Protein AF-A0A5J4S4D7-F1 (afdb_monomer_lite)

Sequence (174 aa):
MAPFTVNLSKEDSLYQHLEYTGCGSISLGESRIEQILSTTYKGLFCKGFTKEQFEKSGTLFQRFSTLIIPCLQDNSKFQLNAMNDEVLENQSKKLEIVQEELNMVKPFMNNYQMSSTEIKELIKSQGDYINNLLDIWDNSSFKNMTLTSVGIAIAIANLRRKTGITIDLGIWIK

InterPro domains:
  IPR053773 Vpar_1526-like [NF045477] (3-173)
  IPR053773 Vpar_1526-like [PF28206] (2-173)

Foldseek 3Di:
DDPPLPPFDQDQVVVVVCVVVQFKDFAPDFADPLVVQCQQFLLLQFQADALVRLVVLVDHPVLCVVQKDQRPVHNVHIDGPARHPVRLVVVCVVSVNDPSNVVSCSCNSVVRGHDSVVSLVVQPVVDVSSVSVNCSSVNHSVRRMDGDLNNLVVVQVVCCVVPVDHDDSVVPPD

Organism: NCBI:txid433724

Structure (mmCIF, N/CA/C/O backbone):
data_AF-A0A5J4S4D7-F1
#
_entry.id   AF-A0A5J4S4D7-F1
#
loop_
_atom_site.group_PDB
_atom_site.id
_atom_site.type_symbol
_atom_site.label_atom_id
_atom_site.label_alt_id
_atom_site.label_comp_id
_atom_site.label_asym_id
_atom_site.label_entity_id
_atom_site.label_seq_id
_atom_site.pdbx_PDB_ins_code
_atom_site.Cartn_x
_atom_site.Cartn_y
_atom_site.Cartn_z
_atom_site.occupancy
_atom_site.B_iso_or_equiv
_atom_site.auth_seq_id
_atom_site.auth_comp_id
_atom_site.auth_asym_id
_atom_site.auth_atom_id
_atom_site.pdbx_PDB_model_num
ATOM 1 N N . MET A 1 1 ? 15.476 -15.101 -1.164 1.00 56.00 1 MET A N 1
ATOM 2 C CA . MET A 1 1 ? 15.419 -14.754 -2.600 1.00 56.00 1 MET A CA 1
ATOM 3 C C . MET A 1 1 ? 15.378 -13.239 -2.695 1.00 56.00 1 MET A C 1
ATOM 5 O O . MET A 1 1 ? 14.523 -12.652 -2.048 1.00 56.00 1 MET A O 1
ATOM 9 N N . ALA A 1 2 ? 16.335 -12.609 -3.379 1.00 65.94 2 ALA A N 1
ATOM 10 C CA . ALA A 1 2 ? 16.365 -11.151 -3.491 1.00 65.94 2 ALA A CA 1
ATOM 11 C C . ALA A 1 2 ? 15.343 -10.670 -4.546 1.00 65.94 2 ALA A C 1
ATOM 13 O O . ALA A 1 2 ? 15.196 -11.341 -5.572 1.00 65.94 2 ALA A O 1
ATOM 14 N N . PRO A 1 3 ? 14.638 -9.549 -4.321 1.00 80.44 3 PRO A N 1
ATOM 15 C CA . PRO A 1 3 ? 13.764 -8.933 -5.323 1.00 80.44 3 PRO A CA 1
ATOM 16 C C . PRO A 1 3 ? 14.515 -8.533 -6.606 1.00 80.44 3 PRO A C 1
ATOM 18 O O . PRO A 1 3 ? 15.731 -8.350 -6.590 1.00 80.44 3 PRO A O 1
ATOM 21 N N . PHE A 1 4 ? 13.796 -8.369 -7.725 1.00 88.50 4 PHE A N 1
ATOM 22 C CA . PHE A 1 4 ? 14.353 -8.025 -9.049 1.00 88.50 4 PHE A CA 1
ATOM 23 C C . PHE A 1 4 ? 14.811 -6.557 -9.164 1.00 88.50 4 PHE A C 1
ATOM 25 O O . PHE A 1 4 ? 14.457 -5.864 -10.112 1.00 88.50 4 PHE A O 1
ATOM 32 N N . THR A 1 5 ? 15.586 -6.063 -8.200 1.00 88.25 5 THR A N 1
ATOM 33 C CA . THR A 1 5 ? 16.002 -4.653 -8.138 1.00 88.25 5 THR A CA 1
ATOM 34 C C . THR A 1 5 ? 17.401 -4.403 -8.698 1.00 88.25 5 THR A C 1
ATOM 36 O O . THR A 1 5 ? 17.709 -3.275 -9.054 1.00 88.25 5 THR A O 1
ATOM 39 N N . VAL A 1 6 ? 18.239 -5.438 -8.827 1.00 86.25 6 VAL A N 1
ATOM 40 C CA . VAL A 1 6 ? 19.654 -5.306 -9.237 1.00 86.25 6 VAL A CA 1
ATOM 41 C C . VAL A 1 6 ? 19.821 -4.764 -10.662 1.00 86.25 6 VAL A C 1
ATOM 43 O O . VAL A 1 6 ? 20.755 -4.019 -10.921 1.00 86.25 6 VAL A O 1
ATOM 46 N N . ASN A 1 7 ? 18.912 -5.115 -11.575 1.00 88.00 7 ASN A N 1
ATOM 47 C CA . ASN A 1 7 ? 18.996 -4.735 -12.993 1.00 88.00 7 ASN A CA 1
ATOM 48 C C . ASN A 1 7 ? 18.087 -3.550 -13.353 1.00 88.00 7 ASN A C 1
ATOM 50 O O . ASN A 1 7 ? 17.819 -3.316 -14.530 1.00 88.00 7 ASN A O 1
ATOM 54 N N . LEU A 1 8 ? 17.548 -2.852 -12.354 1.00 91.25 8 LEU A N 1
ATOM 55 C CA . LEU A 1 8 ? 16.805 -1.623 -12.592 1.00 91.25 8 LEU A CA 1
ATOM 56 C C . LEU A 1 8 ? 17.791 -0.502 -12.952 1.00 91.25 8 LEU A C 1
ATOM 58 O O . LEU A 1 8 ? 18.921 -0.482 -12.469 1.00 91.25 8 LEU A O 1
ATOM 62 N N . SER A 1 9 ? 17.366 0.432 -13.800 1.00 93.12 9 SER A N 1
ATOM 63 C CA . SER A 1 9 ? 18.224 1.504 -14.314 1.00 93.12 9 SER A CA 1
ATOM 64 C C . SER A 1 9 ? 17.460 2.822 -14.394 1.00 93.12 9 SER A C 1
ATOM 66 O O . SER A 1 9 ? 16.238 2.835 -14.517 1.00 93.12 9 SER A O 1
ATOM 68 N N . LYS A 1 10 ? 18.184 3.941 -14.319 1.00 96.25 10 LYS A N 1
ATOM 69 C CA . LYS A 1 10 ? 17.629 5.291 -14.488 1.00 96.25 10 LYS A CA 1
ATOM 70 C C . LYS A 1 10 ? 17.693 5.791 -15.933 1.00 96.25 10 LYS A C 1
ATOM 72 O O . LYS A 1 10 ? 17.243 6.894 -16.206 1.00 96.25 10 LYS A O 1
ATOM 77 N N . GLU A 1 11 ? 18.263 5.007 -16.845 1.00 96.12 11 GLU A N 1
ATOM 78 C CA . GLU A 1 11 ? 18.428 5.398 -18.244 1.00 96.12 11 GLU A CA 1
ATOM 79 C C . GLU A 1 11 ? 17.080 5.472 -18.972 1.00 96.12 11 GLU A C 1
ATOM 81 O O . GLU A 1 11 ? 16.381 4.468 -19.122 1.00 96.12 11 GLU A O 1
ATOM 86 N N . ASP A 1 12 ? 16.740 6.657 -19.483 1.00 94.00 12 ASP A N 1
ATOM 87 C CA . ASP A 1 12 ? 15.478 6.895 -20.196 1.00 94.00 12 ASP A CA 1
ATOM 88 C C . ASP A 1 12 ? 15.322 6.045 -21.463 1.00 94.00 12 ASP A C 1
ATOM 90 O O . ASP A 1 12 ? 14.207 5.668 -21.822 1.00 94.00 12 ASP A O 1
ATOM 94 N N . SER A 1 13 ? 16.434 5.674 -22.103 1.00 95.88 13 SER A N 1
ATOM 95 C CA . SER A 1 13 ? 16.449 4.819 -23.295 1.00 95.88 13 SER A CA 1
ATOM 96 C C . SER A 1 13 ? 15.758 3.470 -23.064 1.00 95.88 13 SER A C 1
ATOM 98 O O . SER A 1 13 ? 15.112 2.949 -23.972 1.00 95.88 13 SER A O 1
ATOM 100 N N . LEU A 1 14 ? 15.833 2.913 -21.851 1.00 94.44 14 LEU A N 1
ATOM 101 C CA . LEU A 1 14 ? 15.186 1.645 -21.512 1.00 94.44 14 LEU A CA 1
ATOM 102 C C . LEU A 1 14 ? 13.668 1.793 -21.406 1.00 94.44 14 LEU A C 1
ATOM 104 O O . LEU A 1 14 ? 12.929 0.940 -21.895 1.00 94.44 14 LEU A O 1
ATOM 108 N N . TYR A 1 15 ? 13.194 2.887 -20.811 1.00 94.94 15 TYR A N 1
ATOM 109 C CA . TYR A 1 15 ? 11.764 3.174 -20.698 1.00 94.94 15 TYR A CA 1
ATOM 110 C C . TYR A 1 15 ? 11.158 3.511 -22.064 1.00 94.94 15 TYR A C 1
ATOM 112 O O . TYR A 1 15 ? 10.102 2.986 -22.412 1.00 94.94 15 TYR A O 1
ATOM 120 N N . GLN A 1 16 ? 11.875 4.282 -22.887 1.00 95.69 16 GLN A N 1
ATOM 121 C CA . GLN A 1 16 ? 11.505 4.538 -24.281 1.00 95.69 16 GLN A CA 1
ATOM 122 C C . GLN A 1 16 ? 11.475 3.250 -25.109 1.00 95.69 16 GLN A C 1
ATOM 124 O O . GLN A 1 16 ? 10.597 3.074 -25.949 1.00 95.69 16 GLN A O 1
ATOM 129 N N . HIS A 1 17 ? 12.395 2.313 -24.865 1.00 96.00 17 HIS A N 1
ATOM 130 C CA . HIS A 1 17 ? 12.375 1.017 -25.538 1.00 96.00 17 HIS A CA 1
ATOM 131 C C . HIS A 1 17 ? 11.162 0.170 -25.128 1.00 96.00 17 HIS A C 1
ATOM 133 O O . HIS A 1 17 ? 10.530 -0.456 -25.982 1.00 96.00 17 HIS A O 1
ATOM 139 N N . LEU A 1 18 ? 10.797 0.169 -23.840 1.00 95.56 18 LEU A N 1
ATOM 140 C CA . LEU A 1 18 ? 9.569 -0.478 -23.367 1.00 95.56 18 LEU A CA 1
ATOM 141 C C . LEU A 1 18 ? 8.322 0.134 -24.018 1.00 95.56 18 LEU A C 1
ATOM 143 O O . LEU A 1 18 ? 7.405 -0.605 -24.367 1.00 95.56 18 LEU A O 1
ATOM 147 N N . GLU A 1 19 ? 8.297 1.450 -24.218 1.00 96.38 19 GLU A N 1
ATOM 148 C CA . GLU A 1 19 ? 7.212 2.125 -24.932 1.00 96.38 19 GLU A CA 1
ATOM 149 C C . GLU A 1 19 ? 7.182 1.762 -26.422 1.00 96.38 19 GLU A C 1
ATOM 151 O O . GLU A 1 19 ? 6.159 1.306 -26.930 1.00 96.38 19 GLU A O 1
ATOM 156 N N . TYR A 1 20 ? 8.320 1.862 -27.112 1.00 97.06 20 TYR A N 1
ATOM 157 C CA . TYR A 1 20 ? 8.450 1.532 -28.533 1.00 97.06 20 TYR A CA 1
ATOM 158 C C . TYR A 1 20 ? 8.054 0.083 -28.849 1.00 97.06 20 TYR A C 1
ATOM 160 O O . TYR A 1 20 ? 7.424 -0.194 -29.867 1.00 97.06 20 TYR A O 1
ATOM 168 N N . THR A 1 21 ? 8.403 -0.855 -27.966 1.00 96.81 21 THR A N 1
ATOM 169 C CA . THR A 1 21 ? 8.045 -2.277 -28.108 1.00 96.81 21 THR A CA 1
ATOM 170 C C . THR A 1 21 ? 6.612 -2.589 -27.672 1.00 96.81 21 THR A C 1
ATOM 172 O O . THR A 1 21 ? 6.201 -3.749 -27.704 1.00 96.81 21 THR A O 1
ATOM 175 N N . GLY A 1 22 ? 5.839 -1.581 -27.255 1.00 96.31 22 GLY A N 1
ATOM 176 C CA . GLY A 1 22 ? 4.459 -1.740 -26.809 1.00 96.31 22 GLY A CA 1
ATOM 177 C C . GLY A 1 22 ? 4.317 -2.456 -25.464 1.00 96.31 22 GLY A C 1
ATOM 178 O O . GLY A 1 22 ? 3.224 -2.918 -25.144 1.00 96.31 22 GLY A O 1
ATOM 179 N N . CYS A 1 23 ? 5.389 -2.571 -24.673 1.00 96.50 23 CYS A N 1
ATOM 180 C CA . CYS A 1 23 ? 5.371 -3.169 -23.333 1.00 96.50 23 CYS A CA 1
ATOM 181 C C . CYS A 1 23 ? 4.926 -2.175 -22.245 1.00 96.50 23 CYS A C 1
ATOM 183 O O . CYS A 1 23 ? 4.461 -2.580 -21.180 1.00 96.50 23 CYS A O 1
ATOM 185 N N . GLY A 1 24 ? 5.045 -0.874 -22.492 1.00 95.25 24 GLY A N 1
ATOM 186 C CA . GLY A 1 24 ? 4.575 0.165 -21.582 1.00 95.25 24 GLY A CA 1
ATOM 187 C C . GLY A 1 24 ? 4.168 1.433 -22.317 1.00 95.25 24 GLY A C 1
ATOM 188 O O . GLY A 1 24 ? 4.216 1.493 -23.540 1.00 95.25 24 GLY A O 1
ATOM 189 N N . SER A 1 25 ? 3.753 2.436 -21.559 1.00 94.94 25 SER A N 1
ATOM 190 C CA . SER A 1 25 ? 3.504 3.791 -22.039 1.00 94.94 25 SER A CA 1
ATOM 191 C C . SER A 1 25 ? 3.986 4.783 -20.989 1.00 94.94 25 SER A C 1
ATOM 193 O O . SER A 1 25 ? 3.726 4.594 -19.795 1.00 94.94 25 SER A O 1
ATOM 195 N N . ILE A 1 26 ? 4.693 5.819 -21.438 1.00 93.38 26 ILE A N 1
ATOM 196 C CA . ILE A 1 26 ? 5.153 6.929 -20.611 1.00 93.38 26 ILE A CA 1
ATOM 197 C C . ILE A 1 26 ? 4.057 7.994 -20.615 1.00 93.38 26 ILE A C 1
ATOM 199 O O . ILE A 1 26 ? 3.667 8.519 -21.656 1.00 93.38 26 ILE A O 1
ATOM 203 N N . SER A 1 27 ? 3.552 8.332 -19.432 1.00 90.19 27 SER A N 1
ATOM 204 C CA . SER A 1 27 ? 2.537 9.372 -19.253 1.00 90.19 27 SER A CA 1
ATOM 205 C C . SER A 1 27 ? 3.130 10.643 -18.640 1.00 90.19 27 SER A C 1
ATOM 207 O O . SER A 1 27 ? 4.183 10.617 -18.012 1.00 90.19 27 SER A O 1
ATOM 209 N N . LEU A 1 28 ? 2.438 11.777 -18.787 1.00 86.75 28 LEU A N 1
ATOM 210 C CA . LEU A 1 28 ? 2.856 13.039 -18.156 1.00 86.75 28 LEU A CA 1
ATOM 211 C C . LEU A 1 28 ? 2.676 13.033 -16.628 1.00 86.75 28 LEU A C 1
ATOM 213 O O . LEU A 1 28 ? 3.281 13.847 -15.935 1.00 86.75 28 LEU A O 1
ATOM 217 N N . GLY A 1 29 ? 1.827 12.147 -16.101 1.00 88.56 29 GLY A N 1
ATOM 218 C CA . GLY A 1 29 ? 1.588 12.022 -14.667 1.00 88.56 29 GLY A CA 1
ATOM 219 C C . GLY A 1 29 ? 2.713 11.253 -13.983 1.00 88.56 29 GLY A C 1
ATOM 220 O O . GLY A 1 29 ? 3.197 10.256 -14.513 1.00 88.56 29 GLY A O 1
ATOM 221 N N . GLU A 1 30 ? 3.119 11.699 -12.797 1.00 92.62 30 GLU A N 1
ATOM 222 C CA . GLU A 1 30 ? 3.966 10.904 -11.908 1.00 92.62 30 GLU A CA 1
ATOM 223 C C . GLU A 1 30 ? 3.107 10.141 -10.900 1.00 92.62 30 GLU A C 1
ATOM 225 O O . GLU A 1 30 ? 2.161 10.678 -10.324 1.00 92.62 30 GLU A O 1
ATOM 230 N N . SER A 1 31 ? 3.461 8.885 -10.659 1.00 93.00 31 SER A N 1
ATOM 231 C CA . SER A 1 31 ? 2.908 8.090 -9.574 1.00 93.00 31 SER A CA 1
ATOM 232 C C . SER A 1 31 ? 3.914 8.014 -8.441 1.00 93.00 31 SER A C 1
ATOM 234 O O . SER A 1 31 ? 5.062 7.619 -8.640 1.00 93.00 31 SER A O 1
ATOM 236 N N . ARG A 1 32 ? 3.486 8.349 -7.226 1.00 94.31 32 ARG A N 1
ATOM 237 C CA . ARG A 1 32 ? 4.321 8.198 -6.032 1.00 94.31 32 ARG A CA 1
ATOM 238 C C . ARG A 1 32 ? 4.064 6.844 -5.397 1.00 94.31 32 ARG A C 1
ATOM 240 O O . ARG A 1 32 ? 2.915 6.492 -5.125 1.00 94.31 32 ARG A O 1
ATOM 247 N N . ILE A 1 33 ? 5.122 6.082 -5.149 1.00 94.56 33 ILE A N 1
ATOM 248 C CA . ILE A 1 33 ? 5.005 4.707 -4.653 1.00 94.56 33 ILE A CA 1
ATOM 249 C C . ILE A 1 33 ? 4.276 4.635 -3.306 1.00 94.56 33 ILE A C 1
ATOM 251 O O . ILE A 1 33 ? 3.426 3.772 -3.110 1.00 94.56 33 ILE A O 1
ATOM 255 N N . GLU A 1 34 ? 4.509 5.591 -2.409 1.00 95.19 34 GLU A N 1
ATOM 256 C CA . GLU A 1 34 ? 3.804 5.685 -1.134 1.00 95.19 34 GLU A CA 1
ATOM 257 C C . GLU A 1 34 ? 2.312 5.990 -1.312 1.00 95.19 34 GLU A C 1
ATOM 259 O O . GLU A 1 34 ? 1.487 5.502 -0.543 1.00 95.19 34 GLU A O 1
ATOM 264 N N . GLN A 1 35 ? 1.930 6.733 -2.354 1.00 94.12 35 GLN A N 1
ATOM 265 C CA . GLN A 1 35 ? 0.522 6.977 -2.671 1.00 94.12 35 GLN A CA 1
ATOM 266 C C . GLN A 1 35 ? -0.138 5.717 -3.238 1.00 94.12 35 GLN A C 1
ATOM 268 O O . GLN A 1 35 ? -1.228 5.358 -2.801 1.00 94.12 35 GLN A O 1
ATOM 273 N N . ILE A 1 36 ? 0.533 4.995 -4.142 1.00 94.50 36 ILE A N 1
ATOM 274 C CA . ILE A 1 36 ? 0.031 3.717 -4.676 1.00 94.50 36 ILE A CA 1
ATOM 275 C C . ILE A 1 36 ? -0.205 2.718 -3.537 1.00 94.50 36 ILE A C 1
ATOM 277 O O . ILE A 1 36 ? -1.282 2.132 -3.418 1.00 94.50 36 ILE A O 1
ATOM 281 N N . LEU A 1 37 ? 0.797 2.541 -2.676 1.00 95.12 37 LEU A N 1
ATOM 282 C CA . LEU A 1 37 ? 0.742 1.592 -1.569 1.00 95.12 37 LEU A CA 1
ATOM 283 C C . LEU A 1 37 ? -0.343 1.956 -0.555 1.00 95.12 37 LEU A C 1
ATOM 285 O O . LEU A 1 37 ? -1.142 1.103 -0.173 1.00 95.12 37 LEU A O 1
ATOM 289 N N . SER A 1 38 ? -0.403 3.227 -0.161 1.00 93.75 38 SER A N 1
ATOM 290 C CA . SER A 1 38 ? -1.365 3.712 0.828 1.00 93.75 38 SER A CA 1
ATOM 291 C C . SER A 1 38 ? -2.808 3.621 0.337 1.00 93.75 38 SER A C 1
ATOM 293 O O . SER A 1 38 ? -3.686 3.260 1.110 1.00 93.75 38 SER A O 1
ATOM 295 N N . THR A 1 39 ? -3.068 3.893 -0.942 1.00 92.50 39 THR A N 1
ATOM 296 C CA . THR A 1 39 ? -4.419 3.822 -1.520 1.00 92.50 39 THR A CA 1
ATOM 297 C C . THR A 1 39 ? -4.884 2.385 -1.743 1.00 92.50 39 THR A C 1
ATOM 299 O O . THR A 1 39 ? -6.046 2.077 -1.479 1.00 92.50 39 THR A O 1
ATOM 302 N N . THR A 1 40 ? -3.982 1.498 -2.172 1.00 93.94 40 THR A N 1
ATOM 303 C CA . THR A 1 40 ? -4.307 0.102 -2.513 1.00 93.94 40 THR A CA 1
ATOM 304 C C . THR A 1 40 ? -4.385 -0.800 -1.280 1.00 93.94 40 THR A C 1
ATOM 306 O O . THR A 1 40 ? -5.246 -1.678 -1.204 1.00 93.94 40 THR A O 1
ATOM 309 N N . TYR A 1 41 ? -3.504 -0.575 -0.300 1.00 95.38 41 TYR A N 1
ATOM 310 C CA . TYR A 1 41 ? -3.307 -1.439 0.868 1.00 95.38 41 TYR A CA 1
ATOM 311 C C . TYR A 1 41 ? -3.438 -0.659 2.182 1.00 95.38 41 TYR A C 1
ATOM 313 O O . TYR A 1 41 ? -2.609 -0.795 3.084 1.00 95.38 41 TYR A O 1
ATOM 321 N N . LYS A 1 42 ? -4.480 0.176 2.291 1.00 94.75 42 LYS A N 1
ATOM 322 C CA . LYS A 1 42 ? -4.756 1.050 3.447 1.00 94.75 42 LYS A CA 1
ATOM 323 C C . LYS A 1 42 ? -4.541 0.366 4.801 1.00 94.75 42 LYS A C 1
ATOM 325 O O . LYS A 1 42 ? -3.932 0.953 5.689 1.00 94.75 42 LYS A O 1
ATOM 330 N N . GLY A 1 43 ? -4.986 -0.884 4.942 1.00 95.56 43 GLY A N 1
ATOM 331 C CA . GLY A 1 43 ? -4.875 -1.649 6.186 1.00 95.56 43 GLY A CA 1
ATOM 332 C C . GLY A 1 43 ? -3.443 -1.912 6.657 1.00 95.56 43 GLY A C 1
ATOM 333 O O . GLY A 1 43 ? -3.214 -2.027 7.858 1.00 95.56 43 GLY A O 1
ATOM 334 N N . LEU A 1 44 ? -2.466 -1.983 5.747 1.00 95.94 44 LEU A N 1
ATOM 335 C CA . LEU A 1 44 ? -1.055 -2.172 6.111 1.00 95.94 44 LEU A CA 1
ATOM 336 C C . LEU A 1 44 ? -0.402 -0.879 6.612 1.00 95.94 44 LEU A C 1
ATOM 338 O O . LEU A 1 44 ? 0.544 -0.927 7.398 1.00 95.94 44 LEU A O 1
ATOM 342 N N . PHE A 1 45 ? -0.920 0.268 6.170 1.00 96.50 45 PHE A N 1
ATOM 343 C CA . PHE A 1 45 ? -0.369 1.597 6.426 1.00 96.50 45 PHE A CA 1
ATOM 344 C C . PHE A 1 45 ? -1.254 2.377 7.403 1.00 96.50 45 PHE A C 1
ATOM 346 O O . PHE A 1 45 ? -1.666 3.504 7.130 1.00 96.50 45 PHE A O 1
ATOM 353 N N . CYS A 1 46 ? -1.552 1.760 8.547 1.00 96.25 46 CYS A N 1
ATOM 354 C CA . CYS A 1 46 ? -2.368 2.320 9.621 1.00 96.25 46 CYS A CA 1
ATOM 355 C C . CYS A 1 46 ? -1.508 2.602 10.864 1.00 96.25 46 CYS A C 1
ATOM 357 O O . CYS A 1 46 ? -0.673 1.788 11.249 1.00 96.25 46 CYS A O 1
ATOM 359 N N . LYS A 1 47 ? -1.730 3.748 11.515 1.00 96.56 47 LYS A N 1
ATOM 360 C CA . LYS A 1 47 ? -1.112 4.131 12.800 1.00 96.56 47 LYS A CA 1
ATOM 361 C C . LYS A 1 47 ? -1.838 3.546 14.012 1.00 96.56 47 LYS A C 1
ATOM 363 O O . LYS A 1 47 ? -1.340 3.632 15.134 1.00 96.56 47 LYS A O 1
ATOM 368 N N . GLY A 1 48 ? -3.028 3.001 13.782 1.00 97.12 48 GLY A N 1
ATOM 369 C CA . GLY A 1 48 ? -3.938 2.494 14.795 1.00 97.12 48 GLY A CA 1
ATOM 370 C C . GLY A 1 48 ? -4.674 3.580 15.583 1.00 97.12 48 GLY A C 1
ATOM 371 O O . GLY A 1 48 ? -4.307 4.755 15.581 1.00 97.12 48 GLY A O 1
ATOM 372 N N . PHE A 1 49 ? -5.722 3.154 16.278 1.00 97.44 49 PHE A N 1
ATOM 373 C CA . PHE A 1 49 ? -6.593 3.955 17.134 1.00 97.44 49 PHE A CA 1
ATOM 374 C C . PHE A 1 49 ? -6.788 3.281 18.496 1.00 97.44 49 PHE A C 1
ATOM 376 O O . PHE A 1 49 ? -6.606 2.070 18.639 1.00 97.44 49 PHE A O 1
ATOM 383 N N . THR A 1 50 ? -7.164 4.054 19.512 1.00 97.12 50 THR A N 1
ATOM 384 C CA . THR A 1 50 ? -7.522 3.510 20.829 1.00 97.12 50 THR A CA 1
ATOM 385 C C . THR A 1 50 ? -8.984 3.072 20.872 1.00 97.12 50 THR A C 1
ATOM 387 O O . THR A 1 50 ? -9.804 3.469 20.038 1.00 97.12 50 THR A O 1
ATOM 390 N N . LYS A 1 51 ? -9.341 2.270 21.879 1.00 95.94 51 LYS A N 1
ATOM 391 C CA . LYS A 1 51 ? -10.730 1.853 22.099 1.00 95.94 51 LYS A CA 1
ATOM 392 C C . LYS A 1 51 ? -11.651 3.056 22.334 1.00 95.94 51 LYS A C 1
ATOM 394 O O . LYS A 1 51 ? -12.733 3.120 21.761 1.00 95.94 51 LYS A O 1
ATOM 399 N N . GLU A 1 52 ? -11.194 4.046 23.095 1.00 95.06 52 GLU A N 1
ATOM 400 C CA . GLU A 1 52 ? -11.952 5.266 23.395 1.00 95.06 52 GLU A CA 1
ATOM 401 C C . GLU A 1 52 ? -12.187 6.101 22.133 1.00 95.06 52 GLU A C 1
ATOM 403 O O . GLU A 1 52 ? -13.251 6.693 21.963 1.00 95.06 52 GLU A O 1
ATOM 408 N N . GLN A 1 53 ? -11.201 6.162 21.232 1.00 95.56 53 GLN A N 1
ATOM 409 C CA . GLN A 1 53 ? -11.360 6.813 19.932 1.00 95.56 53 GLN A CA 1
ATOM 410 C C . GLN A 1 53 ? -12.391 6.091 19.063 1.00 95.56 53 GLN A C 1
ATOM 412 O O . GLN A 1 53 ? -13.177 6.756 18.392 1.00 95.56 53 GLN A O 1
ATOM 417 N N . PHE A 1 54 ? -12.406 4.756 19.096 1.00 95.44 54 PHE A N 1
ATOM 418 C CA . PHE A 1 54 ? -13.376 3.948 18.365 1.00 95.44 54 PHE A CA 1
ATOM 419 C C . PHE A 1 54 ? -14.800 4.152 18.883 1.00 95.44 54 PHE A C 1
ATOM 421 O O . PHE A 1 54 ? -15.699 4.448 18.103 1.00 95.44 54 PHE A O 1
ATOM 428 N N . GLU A 1 55 ? -15.014 4.069 20.194 1.00 93.88 55 GLU A N 1
ATOM 429 C CA . GLU A 1 55 ? -16.351 4.175 20.796 1.00 93.88 55 GLU A CA 1
ATOM 430 C C . GLU A 1 55 ? -16.960 5.583 20.651 1.00 93.88 55 GLU A C 1
ATOM 432 O O . GLU A 1 55 ? -18.179 5.734 20.576 1.00 93.88 55 GLU A O 1
ATOM 437 N N . LYS A 1 56 ? -16.129 6.622 20.474 1.00 93.38 56 LYS A N 1
ATOM 438 C CA . LYS A 1 56 ? -16.582 7.979 20.105 1.00 93.38 56 LYS A CA 1
ATOM 439 C C . LYS A 1 56 ? -17.269 8.065 18.736 1.00 93.38 56 LYS A C 1
ATOM 441 O O . LYS A 1 56 ? -17.914 9.073 18.466 1.00 93.38 56 LYS A O 1
ATOM 446 N N . SER A 1 57 ? -17.151 7.046 17.884 1.00 89.12 57 SER A N 1
ATOM 447 C CA . SER A 1 57 ? -17.866 6.984 16.599 1.00 89.12 57 SER A CA 1
ATOM 448 C C . SER A 1 57 ? -19.370 6.721 16.740 1.00 89.12 57 SER A C 1
ATOM 450 O O . SER A 1 57 ? -20.101 6.883 15.766 1.00 89.12 57 SER A O 1
ATOM 452 N N . GLY A 1 58 ? -19.838 6.340 17.936 1.00 86.56 58 GLY A N 1
ATOM 453 C CA . GLY A 1 58 ? -21.239 5.999 18.193 1.00 86.56 58 GLY A CA 1
ATOM 454 C C . GLY A 1 58 ? -21.550 4.504 18.101 1.00 86.56 58 GLY A C 1
ATOM 455 O O . GLY A 1 58 ? -22.709 4.124 18.246 1.00 86.56 58 GLY A O 1
ATOM 456 N N . THR A 1 59 ? -20.538 3.650 17.906 1.00 88.44 59 THR A N 1
ATOM 457 C CA . THR A 1 59 ? -20.685 2.188 17.951 1.00 88.44 59 THR A CA 1
ATOM 458 C C . THR A 1 59 ? -19.858 1.542 19.069 1.00 88.44 59 THR A C 1
ATOM 460 O O . THR A 1 59 ? -18.967 2.156 19.654 1.00 88.44 59 THR A O 1
ATOM 463 N N . LEU A 1 60 ? -20.166 0.282 19.383 1.00 88.38 60 LEU A N 1
ATOM 464 C CA . LEU A 1 60 ? -19.511 -0.488 20.435 1.00 88.38 60 LEU A CA 1
ATOM 465 C C . LEU A 1 60 ? -18.322 -1.265 19.873 1.00 88.38 60 LEU A C 1
ATOM 467 O O . LEU A 1 60 ? -18.467 -2.046 18.934 1.00 88.38 60 LEU A O 1
ATOM 471 N N . PHE A 1 61 ? -17.160 -1.157 20.518 1.00 92.31 61 PHE A N 1
ATOM 472 C CA . PHE A 1 61 ? -15.961 -1.907 20.127 1.00 92.31 61 PHE A CA 1
ATOM 473 C C . PHE A 1 61 ? -16.215 -3.423 20.032 1.00 92.31 61 PHE A C 1
ATOM 475 O O . PHE A 1 61 ? -15.764 -4.089 19.103 1.00 92.31 61 PHE A O 1
ATOM 482 N N . GLN A 1 62 ? -17.004 -3.975 20.961 1.00 91.12 62 GLN A N 1
ATOM 483 C CA . GLN A 1 62 ? -17.332 -5.404 21.004 1.00 91.12 62 GLN A CA 1
ATOM 484 C C . GLN A 1 62 ? -18.106 -5.886 19.766 1.00 91.12 62 GLN A C 1
ATOM 486 O O . GLN A 1 62 ? -17.888 -7.015 19.320 1.00 91.12 62 GLN A O 1
ATOM 491 N N . ARG A 1 63 ? -18.953 -5.027 19.176 1.00 90.00 63 ARG A N 1
ATOM 492 C CA . ARG A 1 63 ? -19.722 -5.321 17.953 1.00 90.00 63 ARG A CA 1
ATOM 493 C C . ARG A 1 63 ? -18.805 -5.588 16.758 1.00 90.00 63 ARG A C 1
ATOM 495 O O . ARG A 1 63 ? -19.153 -6.376 15.887 1.00 90.00 63 ARG A O 1
ATOM 502 N N . PHE A 1 64 ? -17.616 -4.988 16.771 1.00 93.94 64 PHE A N 1
ATOM 503 C CA . PHE A 1 64 ? -16.596 -5.095 15.731 1.00 93.94 64 PHE A CA 1
ATOM 504 C C . PHE A 1 64 ? -15.406 -5.969 16.144 1.00 93.94 64 PHE A C 1
ATOM 506 O O . PHE A 1 64 ? -14.379 -5.952 15.475 1.00 93.94 64 PHE A O 1
ATOM 513 N N . SER A 1 65 ? -15.517 -6.762 17.214 1.00 91.44 65 SER A N 1
ATOM 514 C CA . SER A 1 65 ? -14.393 -7.549 17.755 1.00 91.44 65 SER A CA 1
ATOM 515 C C . SER A 1 65 ? -13.735 -8.509 16.750 1.00 91.44 65 SER A C 1
ATOM 517 O O . SER A 1 65 ? -12.548 -8.782 16.870 1.00 91.44 65 SER A O 1
ATOM 519 N N . THR A 1 66 ? -14.462 -8.985 15.736 1.00 92.88 66 THR A N 1
ATOM 520 C CA . THR A 1 66 ? -13.924 -9.823 14.645 1.00 92.88 66 THR A CA 1
ATOM 521 C C . THR A 1 66 ? -13.279 -9.022 13.507 1.00 92.88 66 THR A C 1
ATOM 523 O O . THR A 1 66 ? -12.505 -9.572 12.722 1.00 92.88 66 THR A O 1
ATOM 526 N N . LEU A 1 67 ? -13.584 -7.725 13.419 1.00 95.19 67 LEU A N 1
ATOM 527 C CA . LEU A 1 67 ? -13.031 -6.772 12.452 1.00 95.19 67 LEU A CA 1
ATOM 528 C C . LEU A 1 67 ? -11.955 -5.876 13.051 1.00 95.19 67 LEU A C 1
ATOM 530 O O . LEU A 1 67 ? -11.432 -5.022 12.343 1.00 95.19 67 LEU A O 1
ATOM 534 N N . ILE A 1 68 ? -11.621 -6.045 14.326 1.00 96.62 68 ILE A N 1
ATOM 535 C CA . ILE A 1 68 ? -10.593 -5.264 14.998 1.00 96.62 68 ILE A CA 1
ATOM 536 C C . ILE A 1 68 ? -9.477 -6.198 15.445 1.00 96.62 68 ILE A C 1
ATOM 538 O O . ILE A 1 68 ? -9.711 -7.208 16.102 1.00 96.62 68 ILE A O 1
ATOM 542 N N . ILE A 1 69 ? -8.250 -5.833 15.095 1.00 97.19 69 ILE A N 1
ATOM 543 C CA . ILE A 1 69 ? -7.026 -6.536 15.481 1.00 97.19 69 ILE A CA 1
ATOM 544 C C . ILE A 1 69 ? -6.059 -5.552 16.152 1.00 97.19 69 ILE A C 1
ATOM 546 O O . ILE A 1 69 ? -6.219 -4.336 15.985 1.00 97.19 69 ILE A O 1
ATOM 550 N N . PRO A 1 70 ? -5.050 -6.035 16.899 1.00 97.75 70 PRO A N 1
ATOM 551 C CA . PRO A 1 70 ? -3.912 -5.202 17.277 1.00 97.75 70 PRO A CA 1
ATOM 552 C C . PRO A 1 70 ? -3.297 -4.534 16.041 1.00 97.75 70 PRO A C 1
ATOM 554 O O . PRO A 1 70 ? -3.223 -5.145 14.971 1.00 97.75 70 PRO A O 1
ATOM 557 N N . CYS A 1 71 ? -2.891 -3.273 16.172 1.00 97.81 71 CYS A N 1
ATOM 558 C CA . CYS A 1 71 ? -2.286 -2.535 15.071 1.00 97.81 71 CYS A CA 1
ATOM 559 C C . CYS A 1 71 ? -0.928 -3.142 14.702 1.00 97.81 71 CYS A C 1
ATOM 561 O O . CYS A 1 71 ? -0.064 -3.329 15.556 1.00 97.81 71 CYS A O 1
ATOM 563 N N . LEU A 1 72 ? -0.735 -3.410 13.409 1.00 95.75 72 LEU A N 1
ATOM 564 C CA . LEU A 1 72 ? 0.455 -4.065 12.866 1.00 95.75 72 LEU A CA 1
ATOM 565 C C . LEU A 1 72 ? 1.734 -3.253 13.110 1.00 95.75 72 LEU A C 1
ATOM 567 O O . LEU A 1 72 ? 2.813 -3.830 13.203 1.00 95.75 72 LEU A O 1
ATOM 571 N N . GLN A 1 73 ? 1.605 -1.926 13.209 1.00 94.88 73 GLN A N 1
ATOM 572 C CA . GLN A 1 73 ? 2.723 -1.001 13.420 1.00 94.88 73 GLN A CA 1
ATOM 573 C C . GLN A 1 73 ? 2.898 -0.596 14.891 1.00 94.88 73 GLN A C 1
ATOM 575 O O . GLN A 1 73 ? 3.930 -0.041 15.258 1.00 94.88 73 GLN A O 1
ATOM 580 N N . ASP A 1 74 ? 1.893 -0.845 15.734 1.00 95.81 74 ASP A N 1
ATOM 581 C CA . ASP A 1 74 ? 1.873 -0.428 17.136 1.00 95.81 74 ASP A CA 1
ATOM 582 C C . ASP A 1 74 ? 0.930 -1.328 17.949 1.00 95.81 74 ASP A C 1
ATOM 584 O O . ASP A 1 74 ? -0.269 -1.069 18.054 1.00 95.81 74 ASP A O 1
ATOM 588 N N . ASN A 1 75 ? 1.476 -2.372 18.578 1.00 95.94 75 ASN A N 1
ATOM 589 C CA . ASN A 1 75 ? 0.694 -3.348 19.350 1.00 95.94 75 ASN A CA 1
ATOM 590 C C . ASN A 1 75 ? -0.068 -2.747 20.551 1.00 95.94 75 ASN A C 1
ATOM 592 O O . ASN A 1 75 ? -0.885 -3.444 21.150 1.00 95.94 75 ASN A O 1
ATOM 596 N N . SER A 1 76 ? 0.181 -1.484 20.925 1.00 97.00 76 SER A N 1
ATOM 597 C CA . SER A 1 76 ? -0.587 -0.784 21.967 1.00 97.00 76 SER A CA 1
ATOM 598 C C . SER A 1 76 ? -1.924 -0.216 21.471 1.00 97.00 76 SER A C 1
ATOM 600 O O . SER A 1 76 ? -2.744 0.233 22.274 1.00 97.00 76 SER A O 1
ATOM 602 N N . LYS A 1 77 ? -2.161 -0.236 20.155 1.00 98.06 77 LYS A N 1
ATOM 603 C CA . LYS A 1 77 ? -3.357 0.298 19.495 1.00 98.06 77 LYS A CA 1
ATOM 604 C C . LYS A 1 77 ? -4.092 -0.780 18.707 1.00 98.06 77 LYS A C 1
ATOM 606 O O . LYS A 1 77 ? -3.627 -1.907 18.554 1.00 98.06 77 LYS A O 1
ATOM 611 N N . PHE A 1 78 ? -5.241 -0.402 18.160 1.00 98.06 78 PHE A N 1
ATOM 612 C CA . PHE A 1 78 ? -6.095 -1.248 17.337 1.00 98.06 78 PHE A CA 1
ATOM 613 C C . PHE A 1 78 ? -6.175 -0.748 15.899 1.00 98.06 78 PHE A C 1
ATOM 615 O O . PHE A 1 78 ? -5.985 0.436 15.634 1.00 98.06 78 PHE A O 1
ATOM 622 N N . GLN A 1 79 ? -6.497 -1.638 14.968 1.00 97.88 79 GLN A N 1
ATOM 623 C CA . GLN A 1 79 ? -6.835 -1.288 13.592 1.00 97.88 79 GLN A CA 1
ATOM 624 C C . GLN A 1 79 ? -7.962 -2.172 13.061 1.00 97.88 79 GLN A C 1
ATOM 626 O O . GLN A 1 79 ? -8.249 -3.234 13.615 1.00 97.88 79 GLN A O 1
ATOM 631 N N . LEU A 1 80 ? -8.565 -1.758 11.947 1.00 97.19 80 LEU A N 1
ATOM 632 C CA . LEU A 1 80 ? -9.513 -2.597 11.225 1.00 97.19 80 LEU A CA 1
ATOM 633 C C . LEU A 1 80 ? -8.777 -3.723 10.480 1.00 97.19 80 LEU A C 1
ATOM 635 O O . LEU A 1 80 ? -7.731 -3.508 9.863 1.00 97.19 80 LEU A O 1
ATOM 639 N N . ASN A 1 81 ? -9.341 -4.926 10.529 1.00 96.69 81 ASN A N 1
ATOM 640 C CA . ASN A 1 81 ? -8.811 -6.152 9.936 1.00 96.69 81 ASN A CA 1
ATOM 641 C C . ASN A 1 81 ? -9.171 -6.282 8.446 1.00 96.69 81 ASN A C 1
ATOM 643 O O . ASN A 1 81 ? -9.721 -7.290 8.000 1.00 96.69 81 ASN A O 1
ATOM 647 N N . ALA A 1 82 ? -8.889 -5.237 7.672 1.00 96.56 82 ALA A N 1
ATOM 648 C CA . ALA A 1 82 ? -9.205 -5.176 6.254 1.00 96.56 82 ALA A CA 1
ATOM 649 C C . ALA A 1 82 ? -8.055 -4.548 5.470 1.00 96.56 82 ALA A C 1
ATOM 651 O O . ALA A 1 82 ? -7.490 -3.539 5.881 1.00 96.56 82 ALA A O 1
ATOM 652 N N . MET A 1 83 ? -7.727 -5.127 4.313 1.00 95.38 83 MET A N 1
ATOM 653 C CA . MET A 1 83 ? -6.647 -4.624 3.458 1.00 95.38 83 MET A CA 1
ATOM 654 C C . MET A 1 83 ? -6.993 -3.267 2.830 1.00 95.38 83 MET A C 1
ATOM 656 O O . MET A 1 83 ? -6.138 -2.392 2.704 1.00 95.38 83 MET A O 1
ATOM 660 N N . ASN A 1 84 ? -8.254 -3.095 2.440 1.00 95.50 84 ASN A N 1
ATOM 661 C CA . ASN A 1 84 ? -8.796 -1.907 1.795 1.00 95.50 84 ASN A CA 1
ATOM 662 C C . ASN A 1 84 ? -10.308 -1.800 2.068 1.00 95.50 84 ASN A C 1
ATOM 664 O O . ASN A 1 84 ? -10.885 -2.645 2.759 1.00 95.50 84 ASN A O 1
ATOM 668 N N . ASP A 1 85 ? -10.937 -0.759 1.520 1.00 94.81 85 ASP A N 1
ATOM 669 C CA . ASP A 1 85 ? -12.356 -0.462 1.740 1.00 94.81 85 ASP A CA 1
ATOM 670 C C . ASP A 1 85 ? -13.277 -1.592 1.242 1.00 94.81 85 ASP A C 1
ATOM 672 O O . ASP A 1 85 ? -14.244 -1.933 1.917 1.00 94.81 85 ASP A O 1
ATOM 676 N N . GLU A 1 86 ? -12.955 -2.218 0.106 1.00 95.44 86 GLU A N 1
ATOM 677 C CA . GLU A 1 86 ? -13.743 -3.319 -0.463 1.00 95.44 86 GLU A CA 1
ATOM 678 C C . GLU A 1 86 ? -13.699 -4.568 0.430 1.00 95.44 86 GLU A C 1
ATOM 680 O O . GLU A 1 86 ? -14.723 -5.209 0.680 1.00 95.44 86 GLU A O 1
ATOM 685 N N . VAL A 1 87 ? -12.519 -4.909 0.957 1.00 96.25 87 VAL A N 1
ATOM 686 C CA . VAL A 1 87 ? -12.368 -6.025 1.898 1.00 96.25 87 VAL A CA 1
ATOM 687 C C . VAL A 1 87 ? -13.169 -5.763 3.171 1.00 96.25 87 VAL A C 1
ATOM 689 O O . VAL A 1 87 ? -13.863 -6.672 3.630 1.00 96.25 87 VAL A O 1
ATOM 692 N N . LEU A 1 88 ? -13.126 -4.536 3.703 1.00 96.31 88 LEU A N 1
ATOM 693 C CA . LEU A 1 88 ? -13.901 -4.153 4.885 1.00 96.31 88 LEU A CA 1
ATOM 694 C C . LEU A 1 88 ? -15.401 -4.331 4.629 1.00 96.31 88 LEU A C 1
ATOM 696 O O . LEU A 1 88 ? -16.075 -5.017 5.391 1.00 96.31 88 LEU A O 1
ATOM 700 N N . GLU A 1 89 ? -15.909 -3.785 3.524 1.00 95.62 89 GLU A N 1
ATOM 701 C CA . GLU A 1 89 ? -17.319 -3.904 3.139 1.00 95.62 89 GLU A CA 1
ATOM 702 C C . GLU A 1 89 ? -17.759 -5.366 2.995 1.00 95.62 89 GLU A C 1
ATOM 704 O O . GLU A 1 89 ? -18.817 -5.760 3.492 1.00 95.62 89 GLU A O 1
ATOM 709 N N . ASN A 1 90 ? -16.939 -6.196 2.350 1.00 96.25 90 ASN A N 1
ATOM 710 C CA . ASN A 1 90 ? -17.239 -7.610 2.151 1.00 96.25 90 ASN A CA 1
ATOM 711 C C . ASN A 1 90 ? -17.247 -8.401 3.465 1.00 96.25 90 ASN A C 1
ATOM 713 O O . ASN A 1 90 ? -18.089 -9.283 3.642 1.00 96.25 90 ASN A O 1
ATOM 717 N N . GLN A 1 91 ? -16.334 -8.108 4.392 1.00 95.81 91 GLN A N 1
ATOM 718 C CA . GLN A 1 91 ? -16.334 -8.743 5.709 1.00 95.81 91 GLN A CA 1
ATOM 719 C C . GLN A 1 91 ? -17.514 -8.264 6.565 1.00 95.81 91 GLN A C 1
ATOM 721 O O . GLN A 1 91 ? -18.169 -9.089 7.198 1.00 95.81 91 GLN A O 1
ATOM 726 N N . SER A 1 92 ? -17.842 -6.969 6.540 1.00 94.81 92 SER A N 1
ATOM 727 C CA . SER A 1 92 ? -18.992 -6.410 7.261 1.00 94.81 92 SER A CA 1
ATOM 728 C C . SER A 1 92 ? -20.315 -7.031 6.816 1.00 94.81 92 SER A C 1
ATOM 730 O O . SER A 1 92 ? -21.123 -7.398 7.666 1.00 94.81 92 SER A O 1
ATOM 732 N N . LYS A 1 93 ? -20.505 -7.255 5.507 1.00 95.00 93 LYS A N 1
ATOM 733 C CA . LYS A 1 93 ? -21.681 -7.969 4.975 1.00 95.00 93 LYS A CA 1
ATOM 734 C C . LYS A 1 93 ? -21.796 -9.393 5.520 1.00 95.00 93 LYS A C 1
ATOM 736 O O . LYS A 1 93 ? -22.880 -9.808 5.910 1.00 95.00 93 LYS A O 1
ATOM 741 N N . LYS A 1 94 ? -20.684 -10.137 5.580 1.00 94.81 94 LYS A N 1
ATOM 742 C CA . LYS A 1 94 ? -20.655 -11.513 6.118 1.00 94.81 94 LYS A CA 1
ATOM 743 C C . LYS A 1 94 ? -20.978 -11.584 7.611 1.00 94.81 94 LYS A C 1
ATOM 745 O O . LYS A 1 94 ? -21.403 -12.630 8.083 1.00 94.81 94 LYS A O 1
ATOM 750 N N . LEU A 1 95 ? -20.736 -10.497 8.338 1.00 93.50 95 LEU A N 1
ATOM 751 C CA . LEU A 1 95 ? -20.981 -10.376 9.774 1.00 93.50 95 LEU A CA 1
ATOM 752 C C . LEU A 1 95 ? -22.322 -9.704 10.096 1.00 93.50 95 LEU A C 1
ATOM 754 O O . LEU A 1 95 ? -22.570 -9.394 11.259 1.00 93.50 95 LEU A O 1
ATOM 758 N N . GLU A 1 96 ? -23.158 -9.451 9.082 1.00 94.31 96 GLU A N 1
ATOM 759 C CA . GLU A 1 96 ? -24.463 -8.795 9.234 1.00 94.31 96 GLU A CA 1
ATOM 760 C C . GLU A 1 96 ? -24.360 -7.444 9.972 1.00 94.31 96 GLU A C 1
ATOM 762 O O . GLU A 1 96 ? -25.202 -7.071 10.796 1.00 94.31 96 GLU A O 1
ATOM 767 N N . ILE A 1 97 ? -23.281 -6.705 9.696 1.00 93.25 97 ILE A N 1
ATOM 768 C CA . ILE A 1 97 ? -23.107 -5.326 10.154 1.00 93.25 97 ILE A CA 1
ATOM 769 C C . ILE A 1 97 ? -23.921 -4.432 9.229 1.00 93.25 97 ILE A C 1
ATOM 771 O O . ILE A 1 97 ? -23.750 -4.470 8.007 1.00 93.25 97 ILE A O 1
ATOM 775 N N . VAL A 1 98 ? -24.812 -3.632 9.811 1.00 93.00 98 VAL A N 1
ATOM 776 C CA . VAL A 1 98 ? -25.693 -2.758 9.032 1.00 93.00 98 VAL A CA 1
ATOM 777 C C . VAL A 1 98 ? -24.921 -1.565 8.469 1.00 93.00 98 VAL A C 1
ATOM 779 O O . VAL A 1 98 ? -23.868 -1.175 8.982 1.00 93.00 98 VAL A O 1
ATOM 782 N N . GLN A 1 99 ? -25.437 -0.974 7.391 1.00 92.44 99 GLN A N 1
ATOM 783 C CA . GLN A 1 99 ? -24.727 0.069 6.652 1.00 92.44 99 GLN A CA 1
ATOM 784 C C . GLN A 1 99 ? -24.460 1.314 7.511 1.00 92.44 99 GLN A C 1
ATOM 786 O O . GLN A 1 99 ? -23.416 1.946 7.362 1.00 92.44 99 GLN A O 1
ATOM 791 N N . GLU A 1 100 ? -25.362 1.650 8.433 1.00 93.00 100 GLU A N 1
ATOM 792 C CA . GLU A 1 100 ? -25.199 2.758 9.374 1.00 93.00 100 GLU A CA 1
ATOM 793 C C . GLU A 1 100 ? -23.988 2.545 10.292 1.00 93.00 100 GLU A C 1
ATOM 795 O O . GLU A 1 100 ? -23.163 3.447 10.427 1.00 93.00 100 GLU A O 1
ATOM 800 N N . GLU A 1 101 ? -23.833 1.343 10.860 1.00 92.56 101 GLU A N 1
ATOM 801 C CA . GLU A 1 101 ? -22.680 0.980 11.696 1.00 92.56 101 GLU A CA 1
ATOM 802 C C . GLU A 1 101 ? -21.382 1.006 10.872 1.00 92.56 101 GLU A C 1
ATOM 804 O O . GLU A 1 101 ? -20.362 1.538 11.312 1.00 92.56 101 GLU A O 1
ATOM 809 N N . LEU A 1 102 ? -21.419 0.483 9.641 1.00 93.56 102 LEU A N 1
ATOM 810 C CA . LEU A 1 102 ? -20.269 0.497 8.736 1.00 93.56 102 LEU A CA 1
ATOM 811 C C . LEU A 1 102 ? -19.828 1.928 8.382 1.00 93.56 102 LEU A C 1
ATOM 813 O O . LEU A 1 102 ? -18.632 2.225 8.368 1.00 93.56 102 LEU A O 1
ATOM 817 N N . ASN A 1 103 ? -20.778 2.832 8.142 1.00 94.38 103 ASN A N 1
ATOM 818 C CA . ASN A 1 103 ? -20.497 4.234 7.829 1.00 94.38 103 ASN A CA 1
ATOM 819 C C . ASN A 1 103 ? -19.826 4.980 8.995 1.00 94.38 103 ASN A C 1
ATOM 821 O O . ASN A 1 103 ? -19.071 5.920 8.748 1.00 94.38 103 ASN A O 1
ATOM 825 N N . MET A 1 104 ? -20.050 4.553 10.243 1.00 93.62 104 MET A N 1
ATOM 826 C CA . MET A 1 104 ? -19.380 5.117 11.424 1.00 93.62 104 MET A CA 1
ATOM 827 C C . MET A 1 104 ? -17.908 4.697 11.514 1.00 93.62 104 MET A C 1
ATOM 829 O O . MET A 1 104 ? -17.062 5.493 11.925 1.00 93.62 104 MET A O 1
ATOM 833 N N . VAL A 1 105 ? -17.582 3.462 11.113 1.00 93.69 105 VAL A N 1
ATOM 834 C CA . VAL A 1 105 ? -16.233 2.893 11.289 1.00 93.69 105 VAL A CA 1
ATOM 835 C C . VAL A 1 105 ? -15.344 3.033 10.059 1.00 93.69 105 VAL A C 1
ATOM 837 O O . VAL A 1 105 ? -14.131 3.169 10.199 1.00 93.69 105 VAL A O 1
ATOM 840 N N . LYS A 1 106 ? -15.911 3.055 8.846 1.00 94.31 106 LYS A N 1
ATOM 841 C CA . LYS A 1 106 ? -15.150 3.183 7.593 1.00 94.31 106 LYS A CA 1
ATOM 842 C C . LYS A 1 106 ? -14.186 4.386 7.581 1.00 94.31 106 LYS A C 1
ATOM 844 O O . LYS A 1 106 ? -13.059 4.214 7.113 1.00 94.31 106 LYS A O 1
ATOM 849 N N . PRO A 1 107 ? -14.526 5.568 8.145 1.00 95.31 107 PRO A N 1
ATOM 850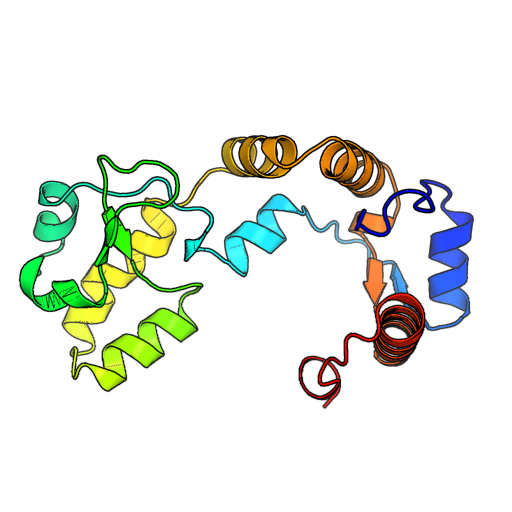 C CA . PRO A 1 107 ? -13.594 6.692 8.238 1.00 95.31 107 PRO A CA 1
ATOM 851 C C . PRO A 1 107 ? -12.291 6.383 8.987 1.00 95.31 107 PRO A C 1
ATOM 853 O O . PRO A 1 107 ? -11.281 7.028 8.715 1.00 95.31 107 PRO A O 1
ATOM 856 N N . PHE A 1 108 ? -12.262 5.388 9.882 1.00 95.75 108 PHE A N 1
ATOM 857 C CA . PHE A 1 108 ? -11.049 5.022 10.619 1.00 95.75 108 PHE A CA 1
ATOM 858 C C . PHE A 1 108 ? -9.938 4.506 9.698 1.00 95.75 108 PHE A C 1
ATOM 860 O O . PHE A 1 108 ? -8.769 4.745 9.997 1.00 95.75 108 PHE A O 1
ATOM 867 N N . MET A 1 109 ? -10.281 3.891 8.556 1.00 94.00 109 MET A N 1
ATOM 868 C CA . MET A 1 109 ? -9.298 3.472 7.543 1.00 94.00 109 MET A CA 1
ATOM 869 C C . MET A 1 109 ? -8.498 4.654 6.981 1.00 94.00 109 MET A C 1
ATOM 871 O O . MET A 1 109 ? -7.336 4.487 6.627 1.00 94.00 109 MET A O 1
ATOM 875 N N . ASN A 1 110 ? -9.109 5.842 6.905 1.00 93.38 110 ASN A N 1
ATOM 876 C CA . ASN A 1 110 ? -8.474 7.041 6.353 1.00 93.38 110 ASN A CA 1
ATOM 877 C C . ASN A 1 110 ? -7.918 7.949 7.465 1.00 93.38 110 ASN A C 1
ATOM 879 O O . ASN A 1 110 ? -6.809 8.461 7.353 1.00 93.38 110 ASN A O 1
ATOM 883 N N . ASN A 1 111 ? -8.655 8.127 8.567 1.00 95.44 111 ASN A N 1
ATOM 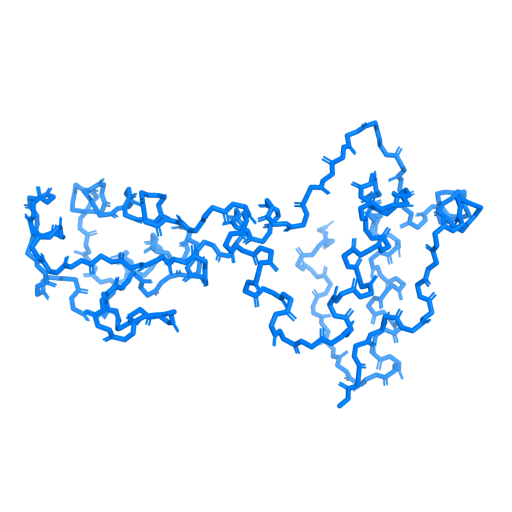884 C CA . ASN A 1 111 ? -8.285 9.049 9.649 1.00 95.44 111 ASN A CA 1
ATOM 885 C C . ASN A 1 111 ? -7.014 8.626 10.396 1.00 95.44 111 ASN A C 1
ATOM 887 O O . ASN A 1 111 ? -6.290 9.478 10.908 1.00 95.44 111 ASN A O 1
ATOM 891 N N . TYR A 1 112 ? -6.751 7.320 10.467 1.00 96.19 112 TYR A N 1
ATOM 892 C CA . TYR A 1 112 ? -5.572 6.760 11.131 1.00 96.19 112 TYR A CA 1
ATOM 893 C C . TYR A 1 112 ? -4.539 6.237 10.134 1.00 96.19 112 TYR A C 1
ATOM 895 O O . TYR A 1 112 ? -3.649 5.476 10.506 1.00 96.19 112 TYR A O 1
ATOM 903 N N . GLN A 1 113 ? -4.636 6.637 8.868 1.00 95.75 113 GLN A N 1
ATOM 904 C CA . GLN A 1 113 ? -3.674 6.255 7.848 1.00 95.75 113 GLN A CA 1
ATOM 905 C C . GLN A 1 113 ? -2.309 6.912 8.098 1.00 95.75 113 GLN A C 1
ATOM 907 O O . GLN A 1 113 ? -2.213 8.045 8.576 1.00 95.75 113 GLN A O 1
ATOM 912 N N . MET A 1 114 ? -1.236 6.197 7.773 1.00 97.25 114 MET A N 1
ATOM 913 C CA . MET A 1 114 ? 0.118 6.739 7.762 1.00 97.25 114 MET A CA 1
ATOM 914 C C . MET A 1 114 ? 0.273 7.836 6.700 1.00 97.25 114 MET A C 1
ATOM 916 O O . MET A 1 114 ? -0.296 7.766 5.613 1.00 97.25 114 MET A O 1
ATOM 920 N N . SER A 1 115 ? 1.069 8.854 7.015 1.00 96.19 115 SER A N 1
ATOM 921 C CA . SER A 1 115 ? 1.491 9.886 6.067 1.00 96.19 115 SER A CA 1
ATOM 922 C C . SER A 1 115 ? 2.490 9.329 5.054 1.00 96.19 115 SER A C 1
ATOM 924 O O . SER A 1 115 ? 3.171 8.338 5.313 1.00 96.19 115 SER A O 1
ATOM 926 N N . SER A 1 116 ? 2.653 10.015 3.920 1.00 94.94 116 SER A N 1
ATOM 927 C CA . SER A 1 116 ? 3.658 9.678 2.901 1.00 94.94 116 SER A CA 1
ATOM 928 C C . SER A 1 116 ? 5.062 9.451 3.474 1.00 94.94 116 SER A C 1
ATOM 930 O O . SER A 1 116 ? 5.746 8.515 3.061 1.00 94.94 116 SER A O 1
ATOM 932 N N . THR A 1 117 ? 5.484 10.272 4.440 1.00 95.62 117 THR A N 1
ATOM 933 C CA . THR A 1 117 ? 6.801 10.154 5.083 1.00 95.62 117 THR A CA 1
ATOM 934 C C . THR A 1 117 ? 6.908 8.878 5.913 1.00 95.62 117 THR A C 1
ATOM 936 O O . THR A 1 117 ? 7.829 8.097 5.692 1.00 95.62 117 THR A O 1
ATOM 939 N N . GLU A 1 118 ? 5.932 8.616 6.790 1.00 96.56 118 GLU A N 1
ATOM 940 C CA . GLU A 1 118 ? 5.900 7.401 7.623 1.00 96.56 118 GLU A CA 1
ATOM 941 C C . GLU A 1 118 ? 5.869 6.133 6.757 1.00 96.56 118 GLU A C 1
ATOM 943 O O . GLU A 1 118 ? 6.533 5.146 7.065 1.00 96.56 118 GLU A O 1
ATOM 948 N N . ILE A 1 119 ? 5.150 6.165 5.631 1.00 96.62 119 ILE A N 1
ATOM 949 C CA . ILE A 1 119 ? 5.097 5.044 4.686 1.00 96.62 119 ILE A CA 1
ATOM 950 C C . ILE A 1 119 ? 6.452 4.823 4.020 1.00 96.62 119 ILE A C 1
ATOM 952 O O . ILE A 1 119 ? 6.907 3.681 3.961 1.00 96.62 119 ILE A O 1
ATOM 956 N N . LYS A 1 120 ? 7.114 5.887 3.537 1.00 95.56 120 LYS A N 1
ATOM 957 C CA . LYS A 1 120 ? 8.460 5.771 2.954 1.00 95.56 120 LYS A CA 1
ATOM 958 C C . LYS A 1 120 ? 9.453 5.212 3.975 1.00 95.56 120 LYS A C 1
ATOM 960 O O . LYS A 1 120 ? 10.257 4.358 3.619 1.00 95.56 120 LYS A O 1
ATOM 965 N N . GLU A 1 121 ? 9.402 5.651 5.227 1.00 95.44 121 GLU A N 1
ATOM 966 C CA . GLU A 1 121 ? 10.262 5.127 6.296 1.00 95.44 121 GLU A CA 1
ATOM 967 C C . GLU A 1 121 ? 9.984 3.646 6.578 1.00 95.44 121 GLU A C 1
ATOM 969 O O . GLU A 1 121 ? 10.915 2.835 6.607 1.00 95.44 121 GLU A O 1
ATOM 974 N N . LEU A 1 122 ? 8.707 3.269 6.685 1.00 95.62 122 LEU A N 1
ATOM 975 C CA . LEU A 1 122 ? 8.295 1.887 6.909 1.00 95.62 122 LEU A CA 1
ATOM 976 C C . LEU A 1 122 ? 8.775 0.955 5.793 1.00 95.62 122 LEU A C 1
ATOM 978 O O . LEU A 1 122 ? 9.354 -0.091 6.080 1.00 95.62 122 LEU A O 1
ATOM 982 N N . ILE A 1 123 ? 8.588 1.311 4.521 1.00 94.94 123 ILE A N 1
ATOM 983 C CA . ILE A 1 123 ? 9.039 0.442 3.423 1.00 94.94 123 ILE A CA 1
ATOM 984 C C . ILE A 1 123 ? 10.569 0.398 3.328 1.00 94.94 123 ILE A C 1
ATOM 986 O O . ILE A 1 123 ? 11.120 -0.666 3.057 1.00 94.94 123 ILE A O 1
ATOM 990 N N . LYS A 1 124 ? 11.281 1.499 3.615 1.00 94.56 124 LYS A N 1
ATOM 991 C CA . LYS A 1 124 ? 12.757 1.511 3.645 1.00 94.56 124 LYS A CA 1
ATOM 992 C C . LYS A 1 124 ? 13.327 0.558 4.695 1.00 94.56 124 LYS A C 1
ATOM 994 O O . LYS A 1 124 ? 14.367 -0.050 4.456 1.00 94.56 124 LYS A O 1
ATOM 999 N N . SER A 1 125 ? 12.625 0.372 5.816 1.00 93.56 125 SER A N 1
ATOM 1000 C CA . SER A 1 125 ? 13.022 -0.578 6.867 1.00 93.56 125 SER A CA 1
ATOM 1001 C C . SER A 1 125 ? 13.079 -2.044 6.407 1.00 93.56 125 SER A C 1
ATOM 1003 O O . SER A 1 125 ? 13.687 -2.868 7.083 1.00 93.56 125 SER A O 1
ATOM 1005 N N . GLN A 1 126 ? 12.496 -2.381 5.249 1.00 91.44 126 GLN A N 1
ATOM 1006 C CA . GLN A 1 126 ? 12.456 -3.756 4.740 1.00 91.44 126 GLN A CA 1
ATOM 1007 C C . GLN A 1 126 ? 13.779 -4.216 4.103 1.00 91.44 126 GLN A C 1
ATOM 1009 O O . GLN A 1 126 ? 13.946 -5.410 3.844 1.00 91.44 126 GLN A O 1
ATOM 1014 N N . GLY A 1 127 ? 14.713 -3.293 3.845 1.00 91.25 127 GLY A N 1
ATOM 1015 C CA . GLY A 1 127 ? 16.073 -3.586 3.389 1.00 91.25 127 GLY A CA 1
ATOM 1016 C C . GLY A 1 127 ? 16.541 -2.737 2.205 1.00 91.25 127 GLY A C 1
ATOM 1017 O O . GLY A 1 127 ? 15.758 -2.060 1.537 1.00 91.25 127 GLY A O 1
ATOM 1018 N N . ASP A 1 128 ? 17.839 -2.823 1.900 1.00 90.69 128 ASP A N 1
ATOM 1019 C CA . ASP A 1 128 ? 18.515 -1.969 0.906 1.00 90.69 128 ASP A CA 1
ATOM 1020 C C . ASP A 1 128 ? 17.946 -2.069 -0.5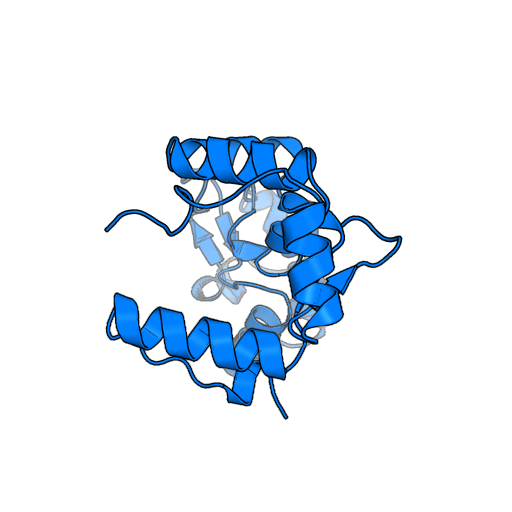12 1.00 90.69 128 ASP A C 1
ATOM 1022 O O . ASP A 1 128 ? 18.015 -1.118 -1.291 1.00 90.69 128 ASP A O 1
ATOM 1026 N N . TYR A 1 129 ? 17.323 -3.197 -0.853 1.00 92.06 129 TYR A N 1
ATOM 1027 C CA . TYR A 1 129 ? 16.662 -3.356 -2.144 1.00 92.06 129 TYR A CA 1
ATOM 1028 C C . TYR A 1 129 ? 15.497 -2.369 -2.326 1.00 92.06 129 TYR A C 1
ATOM 1030 O O . TYR A 1 129 ? 15.260 -1.942 -3.456 1.00 92.06 129 TYR A O 1
ATOM 1038 N N . ILE A 1 130 ? 14.798 -1.980 -1.248 1.00 93.88 130 ILE A N 1
ATOM 1039 C CA . ILE A 1 130 ? 13.772 -0.932 -1.306 1.00 93.88 130 ILE A CA 1
ATOM 1040 C C . ILE A 1 130 ? 14.423 0.428 -1.513 1.00 93.88 130 ILE A C 1
ATOM 1042 O O . ILE A 1 130 ? 13.928 1.198 -2.327 1.00 93.88 130 ILE A O 1
ATOM 1046 N N . ASN A 1 131 ? 15.547 0.717 -0.853 1.00 92.94 131 ASN A N 1
ATOM 1047 C CA . ASN A 1 131 ? 16.265 1.976 -1.071 1.00 92.94 131 ASN A CA 1
ATOM 1048 C C . ASN A 1 131 ? 16.649 2.146 -2.547 1.00 92.94 131 ASN A C 1
ATOM 1050 O O . ASN A 1 131 ? 16.385 3.198 -3.125 1.00 92.94 131 ASN A O 1
ATOM 1054 N N . ASN A 1 132 ? 17.178 1.089 -3.172 1.00 93.12 132 ASN A N 1
ATOM 1055 C CA . ASN A 1 132 ? 17.494 1.092 -4.600 1.00 93.12 132 ASN A CA 1
ATOM 1056 C C . ASN A 1 132 ? 16.243 1.278 -5.477 1.00 93.12 132 ASN A C 1
ATOM 1058 O O . ASN A 1 132 ? 16.248 2.076 -6.410 1.00 93.12 132 ASN A O 1
ATOM 1062 N N . LEU A 1 133 ? 15.144 0.580 -5.163 1.00 94.50 133 LEU A N 1
ATOM 1063 C CA . LEU A 1 133 ? 13.882 0.745 -5.889 1.00 94.50 133 LEU A CA 1
ATOM 1064 C C . LEU A 1 133 ? 13.361 2.185 -5.803 1.00 94.50 133 LEU A C 1
ATOM 1066 O O . LEU A 1 133 ? 12.983 2.742 -6.827 1.00 94.50 133 LEU A O 1
ATOM 1070 N N . LEU A 1 134 ? 13.347 2.783 -4.609 1.00 94.81 134 LEU A N 1
ATOM 1071 C CA . LEU A 1 134 ? 12.861 4.147 -4.392 1.00 94.81 134 LEU A CA 1
ATOM 1072 C C . LEU A 1 134 ? 13.713 5.179 -5.124 1.00 94.81 134 LEU A C 1
ATOM 1074 O O . LEU A 1 134 ? 13.170 6.084 -5.748 1.00 94.81 134 LEU A O 1
ATOM 1078 N N . ASP A 1 135 ? 15.034 5.023 -5.078 1.00 94.94 135 ASP A N 1
ATOM 1079 C CA . ASP A 1 135 ? 15.955 5.902 -5.790 1.00 94.94 135 ASP A CA 1
ATOM 1080 C C . ASP A 1 135 ? 15.728 5.855 -7.308 1.00 94.94 135 ASP A C 1
ATOM 1082 O O . ASP A 1 135 ? 15.694 6.894 -7.965 1.00 94.94 135 ASP A O 1
ATOM 1086 N N . ILE A 1 136 ? 15.523 4.666 -7.877 1.00 95.62 136 ILE A N 1
ATOM 1087 C CA . ILE A 1 136 ? 15.247 4.524 -9.311 1.00 95.62 136 ILE A CA 1
ATOM 1088 C C . ILE A 1 136 ? 13.851 5.044 -9.649 1.00 95.62 136 ILE A C 1
ATOM 1090 O O . ILE A 1 136 ? 13.697 5.752 -10.641 1.00 95.62 136 ILE A O 1
ATOM 1094 N N . TRP A 1 137 ? 12.847 4.735 -8.831 1.00 95.56 137 TRP A N 1
ATOM 1095 C CA . TRP A 1 137 ? 11.474 5.195 -9.026 1.00 95.56 137 TRP A CA 1
ATOM 1096 C C . TRP A 1 137 ? 11.393 6.725 -9.060 1.00 95.56 137 TRP A C 1
ATOM 1098 O O . TRP A 1 137 ? 10.888 7.299 -10.025 1.00 95.56 137 TRP A O 1
ATOM 1108 N N . ASP A 1 138 ? 11.947 7.389 -8.042 1.00 94.62 138 ASP A N 1
ATOM 1109 C CA . ASP A 1 138 ? 11.863 8.843 -7.888 1.00 94.62 138 ASP A CA 1
ATOM 1110 C C . ASP A 1 138 ? 12.732 9.578 -8.933 1.00 94.62 138 ASP A C 1
ATOM 1112 O O . ASP A 1 138 ? 12.349 10.653 -9.402 1.00 94.62 138 ASP A O 1
ATOM 1116 N N . ASN A 1 139 ? 13.846 8.981 -9.380 1.00 95.44 139 ASN A N 1
ATOM 1117 C CA . ASN A 1 139 ? 14.835 9.630 -10.255 1.00 95.44 139 ASN A CA 1
ATOM 1118 C C . ASN A 1 139 ? 14.891 9.082 -11.693 1.00 95.44 139 ASN A C 1
ATOM 1120 O O . ASN A 1 139 ? 15.916 9.221 -12.358 1.00 95.44 139 ASN A O 1
ATOM 1124 N N . SER A 1 140 ? 13.822 8.457 -12.188 1.00 95.56 140 SER A N 1
ATOM 1125 C CA . SER A 1 140 ? 13.723 8.033 -13.592 1.00 95.56 140 SER A CA 1
ATOM 1126 C C . SER A 1 140 ? 12.303 8.180 -14.138 1.00 95.56 140 SER A C 1
ATOM 1128 O O . SER A 1 140 ? 11.392 8.591 -13.410 1.00 95.56 140 SER A O 1
ATOM 1130 N N . SER A 1 141 ? 12.116 7.811 -15.407 1.00 95.06 141 SER A N 1
ATOM 1131 C CA . SER A 1 141 ? 10.806 7.700 -16.057 1.00 95.06 141 SER A CA 1
ATOM 1132 C C . SER A 1 141 ? 9.941 6.553 -15.505 1.00 95.06 141 SER A C 1
ATOM 1134 O O . SER A 1 141 ? 8.773 6.441 -15.867 1.00 95.06 141 SER A O 1
ATO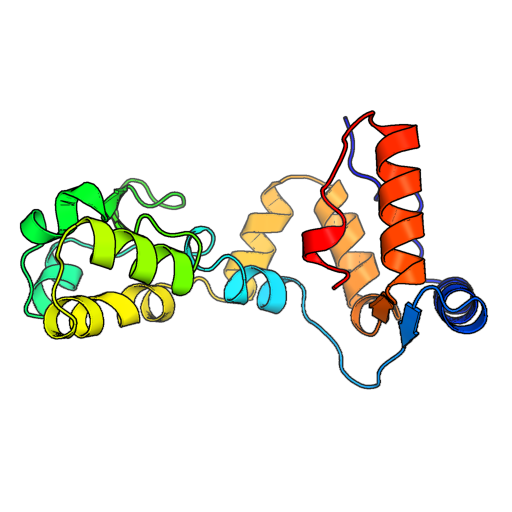M 1136 N N . PHE A 1 142 ? 10.450 5.714 -14.590 1.00 95.00 142 PHE A N 1
ATOM 1137 C CA . PHE A 1 142 ? 9.676 4.615 -13.999 1.00 95.00 142 PHE A CA 1
ATOM 1138 C C . PHE A 1 142 ? 8.394 5.112 -13.310 1.00 95.00 142 PHE A C 1
ATOM 1140 O O . PHE A 1 142 ? 7.321 4.555 -13.533 1.00 95.00 142 PHE A O 1
ATOM 1147 N N . LYS A 1 143 ? 8.453 6.221 -12.561 1.00 95.75 143 LYS A N 1
ATOM 1148 C CA . LYS A 1 143 ? 7.262 6.814 -11.923 1.00 95.75 143 LYS A CA 1
ATOM 1149 C C . LYS A 1 143 ? 6.185 7.279 -12.910 1.00 95.75 143 LYS A C 1
ATOM 1151 O O . LYS A 1 143 ? 5.056 7.525 -12.499 1.00 95.75 143 LYS A O 1
ATOM 1156 N N . ASN A 1 144 ? 6.525 7.418 -14.188 1.00 95.75 144 ASN A N 1
ATOM 1157 C CA . ASN A 1 144 ? 5.639 7.884 -15.250 1.00 95.75 144 ASN A CA 1
ATOM 1158 C C . ASN A 1 144 ? 5.079 6.738 -16.111 1.00 95.75 144 ASN A C 1
ATOM 1160 O O . ASN A 1 144 ? 4.220 6.972 -16.965 1.00 95.75 144 ASN A O 1
ATOM 1164 N N . MET A 1 145 ? 5.564 5.511 -15.898 1.00 94.44 145 MET A N 1
ATOM 1165 C CA . MET A 1 145 ? 5.267 4.350 -16.730 1.00 94.44 145 MET A CA 1
ATOM 1166 C C . MET A 1 145 ? 4.013 3.606 -16.280 1.00 94.44 145 MET A C 1
ATOM 1168 O O . MET A 1 145 ? 3.844 3.280 -15.107 1.00 94.44 145 MET A O 1
ATOM 1172 N N . THR A 1 146 ? 3.183 3.229 -17.250 1.00 93.50 146 THR A N 1
ATOM 1173 C CA . THR A 1 146 ? 2.119 2.230 -17.085 1.00 93.50 146 THR A CA 1
ATOM 1174 C C . THR A 1 146 ? 2.380 1.058 -18.026 1.00 93.50 146 THR A C 1
ATOM 1176 O O . THR A 1 146 ? 2.731 1.260 -19.187 1.00 93.50 146 THR A O 1
ATOM 1179 N N . LEU A 1 147 ? 2.230 -0.178 -17.542 1.00 93.88 147 LEU A N 1
ATOM 1180 C CA . LEU A 1 147 ? 2.393 -1.367 -18.383 1.00 93.88 147 LEU A CA 1
ATOM 1181 C C . LEU A 1 147 ? 1.155 -1.604 -19.251 1.00 93.88 147 LEU A C 1
ATOM 1183 O O . LEU A 1 147 ? 0.023 -1.444 -18.798 1.00 93.88 147 LEU A O 1
ATOM 1187 N N . THR A 1 148 ? 1.376 -2.049 -20.486 1.00 94.94 148 THR A N 1
ATOM 1188 C CA . THR A 1 148 ? 0.302 -2.551 -21.353 1.00 94.94 148 THR A CA 1
ATOM 1189 C C . THR A 1 148 ? -0.057 -3.993 -20.982 1.00 94.94 148 THR A C 1
ATOM 1191 O O . THR A 1 148 ? 0.683 -4.664 -20.260 1.00 94.94 148 THR A O 1
ATOM 1194 N N . SER A 1 149 ? -1.153 -4.528 -21.532 1.00 94.00 149 SER A N 1
ATOM 1195 C CA . SER A 1 149 ? -1.488 -5.955 -21.388 1.00 94.00 149 SER A CA 1
ATOM 1196 C C . SER A 1 149 ? -0.361 -6.872 -21.885 1.00 94.00 149 SER A C 1
ATOM 1198 O O . SER A 1 149 ? -0.050 -7.874 -21.242 1.00 94.00 149 SER A O 1
ATOM 1200 N N . VAL A 1 150 ? 0.313 -6.496 -22.978 1.00 94.25 150 VAL A N 1
ATOM 1201 C CA . VAL A 1 150 ? 1.483 -7.211 -23.512 1.00 94.25 150 VAL A CA 1
ATOM 1202 C C . VAL A 1 150 ? 2.645 -7.168 -22.521 1.00 94.25 150 VAL A C 1
ATOM 1204 O O . VAL A 1 150 ? 3.215 -8.211 -22.197 1.00 94.25 150 VAL A O 1
ATOM 1207 N N . GLY A 1 151 ? 2.968 -5.987 -21.986 1.00 95.62 151 GLY A N 1
ATOM 1208 C CA . GLY A 1 151 ? 4.026 -5.835 -20.988 1.00 95.62 151 GLY A CA 1
ATOM 1209 C C . GLY A 1 151 ? 3.771 -6.645 -19.721 1.00 95.62 151 GLY A C 1
ATOM 1210 O O . GLY A 1 151 ? 4.673 -7.326 -19.233 1.00 95.62 151 GLY A O 1
ATOM 1211 N N . ILE A 1 152 ? 2.531 -6.638 -19.224 1.00 95.00 152 ILE A N 1
ATOM 1212 C CA . ILE A 1 152 ? 2.103 -7.438 -18.066 1.00 95.00 152 ILE A CA 1
ATOM 1213 C C . ILE A 1 152 ? 2.277 -8.934 -18.353 1.00 95.00 152 ILE A C 1
ATOM 1215 O O . ILE A 1 152 ? 2.867 -9.650 -17.540 1.00 95.00 152 ILE A O 1
ATOM 1219 N N . ALA A 1 153 ? 1.834 -9.412 -19.520 1.00 93.75 153 ALA A N 1
ATOM 1220 C CA . ALA A 1 153 ? 1.972 -10.816 -19.901 1.00 93.75 153 ALA A CA 1
ATOM 1221 C C . ALA A 1 153 ? 3.441 -11.263 -19.968 1.00 93.75 153 ALA A C 1
ATOM 1223 O O . ALA A 1 153 ? 3.798 -12.314 -19.427 1.00 93.75 153 ALA A O 1
ATOM 1224 N N . ILE A 1 154 ? 4.312 -10.443 -20.565 1.00 94.75 154 ILE A N 1
ATOM 1225 C CA . ILE A 1 154 ? 5.756 -10.708 -20.634 1.00 94.75 154 ILE A CA 1
ATOM 1226 C C . ILE A 1 154 ? 6.378 -10.705 -19.231 1.00 94.75 154 ILE A C 1
ATOM 1228 O O . ILE A 1 154 ? 7.157 -11.605 -18.902 1.00 94.75 154 ILE A O 1
ATOM 1232 N N . ALA A 1 155 ? 6.019 -9.736 -18.382 1.00 92.94 155 ALA A N 1
ATOM 1233 C CA . ALA A 1 155 ? 6.514 -9.648 -17.011 1.00 92.94 155 ALA A CA 1
ATOM 1234 C C . ALA A 1 155 ? 6.144 -10.895 -16.193 1.00 92.94 155 ALA A C 1
ATOM 1236 O O . ALA A 1 155 ? 7.014 -11.483 -15.546 1.00 92.94 155 ALA A O 1
ATOM 1237 N N . ILE A 1 156 ? 4.892 -11.358 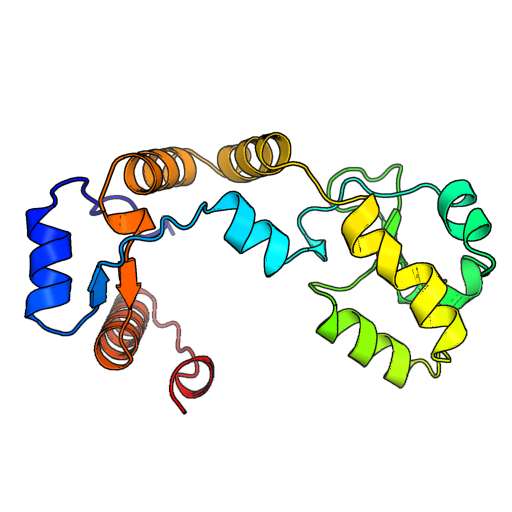-16.278 1.00 93.12 156 ILE A N 1
ATOM 1238 C CA . ILE A 1 156 ? 4.415 -12.568 -15.590 1.00 93.12 156 ILE A CA 1
ATOM 1239 C C . ILE A 1 156 ? 5.101 -13.824 -16.136 1.00 93.12 156 ILE A C 1
ATOM 1241 O O . ILE A 1 156 ? 5.533 -14.674 -15.355 1.00 93.12 156 ILE A O 1
ATOM 1245 N N . ALA A 1 157 ? 5.270 -13.941 -17.457 1.00 93.44 157 ALA A N 1
ATOM 1246 C CA . ALA A 1 157 ? 5.993 -15.061 -18.058 1.00 93.44 157 ALA A CA 1
ATOM 1247 C C . ALA A 1 157 ? 7.452 -15.117 -17.572 1.00 93.44 157 ALA A C 1
ATOM 1249 O O . ALA A 1 157 ? 7.954 -16.187 -17.212 1.00 93.44 157 ALA A O 1
ATOM 1250 N N . ASN A 1 158 ? 8.129 -13.966 -17.499 1.00 93.25 158 ASN A N 1
ATOM 1251 C CA . ASN A 1 158 ? 9.496 -13.891 -16.995 1.00 93.25 158 ASN A CA 1
ATOM 1252 C C . ASN A 1 158 ? 9.576 -14.168 -15.486 1.00 93.25 158 ASN A C 1
ATOM 1254 O O . ASN A 1 158 ? 10.497 -14.866 -15.055 1.00 93.25 158 ASN A O 1
ATOM 1258 N N . LEU A 1 159 ? 8.607 -13.689 -14.698 1.00 92.88 159 LEU A N 1
ATOM 1259 C CA . LEU A 1 159 ? 8.488 -14.014 -13.278 1.00 92.88 159 LEU A CA 1
ATOM 1260 C C . LEU A 1 159 ? 8.367 -15.530 -13.094 1.00 92.88 159 LEU A C 1
ATOM 1262 O O . LEU A 1 159 ? 9.211 -16.124 -12.429 1.00 92.88 159 LEU A O 1
ATOM 1266 N N . ARG A 1 160 ? 7.409 -16.178 -13.768 1.00 93.62 160 ARG A N 1
ATOM 1267 C CA . ARG A 1 160 ? 7.222 -17.636 -13.716 1.00 93.62 160 ARG A CA 1
ATOM 1268 C C . ARG A 1 160 ? 8.489 -18.388 -14.104 1.00 93.62 160 ARG A C 1
ATOM 1270 O O . ARG A 1 160 ? 8.881 -19.323 -13.414 1.00 93.62 160 ARG A O 1
ATOM 1277 N N . ARG A 1 161 ? 9.168 -17.961 -15.172 1.00 94.94 161 ARG A N 1
ATOM 1278 C CA . ARG A 1 161 ? 10.431 -18.565 -15.622 1.00 94.94 161 ARG A CA 1
ATOM 1279 C C . ARG A 1 161 ? 11.538 -18.477 -14.566 1.00 94.94 161 ARG A C 1
ATOM 1281 O O . ARG A 1 161 ? 12.353 -19.388 -14.471 1.00 94.94 161 ARG A O 1
ATOM 1288 N N . LYS A 1 162 ? 11.609 -17.376 -13.813 1.00 93.50 162 LYS A N 1
ATOM 1289 C CA . LYS A 1 162 ? 12.674 -17.123 -12.828 1.00 93.50 162 LYS A CA 1
ATOM 1290 C C . LYS A 1 162 ? 12.378 -17.688 -11.441 1.00 93.50 162 LYS A C 1
ATOM 1292 O O . LYS A 1 162 ? 13.324 -17.962 -10.711 1.00 93.50 162 LYS A O 1
ATOM 1297 N N . THR A 1 163 ? 11.108 -17.819 -11.068 1.00 94.06 163 THR A N 1
ATOM 1298 C CA . THR A 1 163 ? 10.700 -1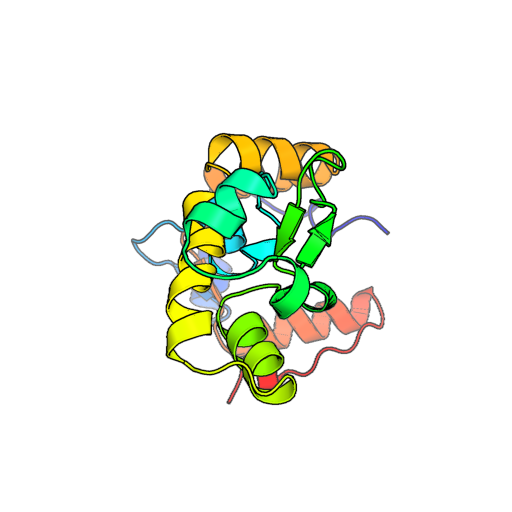8.108 -9.682 1.00 94.06 163 THR A CA 1
ATOM 1299 C C . THR A 1 163 ? 9.846 -19.365 -9.547 1.00 94.06 163 THR A C 1
ATOM 1301 O O . THR A 1 163 ? 9.681 -19.868 -8.442 1.00 94.06 163 THR A O 1
ATOM 1304 N N . GLY A 1 164 ? 9.269 -19.857 -10.647 1.00 93.62 164 GLY A N 1
ATOM 1305 C CA . GLY A 1 164 ? 8.251 -20.910 -10.644 1.00 93.62 164 GLY A CA 1
ATOM 1306 C C . GLY A 1 164 ? 6.855 -20.436 -10.217 1.00 93.62 164 GLY A C 1
ATOM 1307 O O . GLY A 1 164 ? 5.897 -21.197 -10.344 1.00 93.62 164 GLY A O 1
ATOM 1308 N N . ILE A 1 165 ? 6.706 -19.188 -9.753 1.00 92.31 165 ILE A N 1
ATOM 1309 C CA . ILE A 1 165 ? 5.425 -18.647 -9.285 1.00 92.31 165 ILE A CA 1
ATOM 1310 C C . ILE A 1 165 ? 4.492 -18.451 -10.477 1.00 92.31 165 ILE A C 1
ATOM 1312 O O . ILE A 1 165 ? 4.852 -17.827 -11.475 1.00 92.31 165 ILE A O 1
ATOM 1316 N N . THR A 1 166 ? 3.275 -18.971 -10.355 1.00 90.88 166 THR A N 1
ATOM 1317 C CA . THR A 1 166 ? 2.205 -18.754 -11.331 1.00 90.88 166 THR A CA 1
ATOM 1318 C C . THR A 1 166 ? 1.225 -17.743 -10.758 1.00 90.88 166 THR A C 1
ATOM 1320 O O . THR A 1 166 ? 0.760 -17.911 -9.634 1.00 90.88 166 THR A O 1
ATOM 1323 N N . ILE A 1 167 ? 0.940 -16.693 -11.525 1.00 89.56 167 ILE A N 1
ATOM 1324 C CA . ILE A 1 167 ? -0.043 -15.668 -11.178 1.00 89.56 167 ILE A CA 1
ATOM 1325 C C . ILE A 1 167 ? -1.158 -15.717 -12.215 1.00 89.56 167 ILE A C 1
ATOM 1327 O O . ILE A 1 167 ? -0.885 -15.896 -13.404 1.00 89.56 167 ILE A O 1
ATOM 1331 N N . ASP A 1 168 ? -2.397 -15.570 -11.758 1.00 89.31 168 ASP A N 1
ATOM 1332 C CA . ASP A 1 168 ? -3.551 -15.452 -12.638 1.00 89.31 168 ASP A CA 1
ATOM 1333 C C . ASP A 1 168 ? -3.503 -14.126 -13.418 1.00 89.31 168 ASP A C 1
ATOM 1335 O O . ASP A 1 168 ? -3.568 -13.038 -12.844 1.00 89.31 168 ASP A O 1
ATOM 1339 N N . LEU A 1 169 ? -3.378 -14.227 -14.743 1.00 86.38 169 LEU A N 1
ATOM 1340 C CA . LEU A 1 169 ? -3.373 -13.087 -15.665 1.00 86.38 169 LEU A CA 1
ATOM 1341 C C . LEU A 1 169 ? -4.718 -12.350 -15.692 1.00 86.38 169 LEU A C 1
ATOM 1343 O O . LEU A 1 169 ? -4.733 -11.148 -15.964 1.00 86.38 169 LEU A O 1
ATOM 1347 N N . GLY A 1 170 ? -5.818 -13.039 -15.368 1.00 85.75 170 GLY A N 1
ATOM 1348 C CA . GLY A 1 170 ? -7.173 -12.481 -15.363 1.00 85.75 170 GLY A CA 1
ATOM 1349 C C . GLY A 1 170 ? -7.373 -11.342 -14.359 1.00 85.75 170 GLY A C 1
ATOM 1350 O O . GLY A 1 170 ? -8.319 -10.566 -14.481 1.00 85.75 170 GLY A O 1
ATOM 1351 N N . ILE A 1 171 ? -6.455 -11.192 -13.396 1.00 83.50 171 ILE A N 1
ATOM 1352 C CA . ILE A 1 171 ? -6.441 -10.070 -12.448 1.00 83.50 171 ILE A CA 1
ATOM 1353 C C . ILE A 1 171 ? -6.190 -8.736 -13.171 1.00 83.50 171 ILE A C 1
ATOM 1355 O O . ILE A 1 171 ? -6.724 -7.706 -12.762 1.00 83.50 171 ILE A O 1
ATOM 1359 N N . TRP A 1 172 ? -5.402 -8.742 -14.252 1.00 80.75 172 TRP A N 1
ATOM 1360 C CA . TRP A 1 172 ? -4.970 -7.523 -14.948 1.00 80.75 172 TRP A CA 1
ATOM 1361 C C . TRP A 1 172 ? -5.429 -7.429 -16.401 1.00 80.75 172 TRP A C 1
ATOM 1363 O O . TRP A 1 172 ? -5.512 -6.326 -16.937 1.00 80.75 172 TRP A O 1
ATOM 1373 N N . ILE A 1 173 ? -5.714 -8.560 -17.043 1.00 79.75 173 ILE A N 1
ATOM 1374 C CA . ILE A 1 173 ? -6.115 -8.622 -18.449 1.00 79.75 173 ILE A CA 1
ATOM 1375 C C . ILE A 1 173 ? -7.506 -9.255 -18.501 1.00 79.75 173 ILE A C 1
ATOM 1377 O O . ILE A 1 173 ? -7.659 -10.425 -18.155 1.00 79.75 173 ILE A O 1
ATOM 1381 N N . LYS A 1 174 ? -8.504 -8.460 -18.898 1.00 70.19 174 LYS A N 1
ATOM 1382 C CA . LYS A 1 174 ? -9.890 -8.896 -19.112 1.00 70.19 174 LYS A CA 1
ATOM 1383 C C . LYS A 1 174 ? -10.154 -9.147 -20.587 1.00 70.19 174 LYS A C 1
ATOM 1385 O O . LYS A 1 174 ? -9.640 -8.347 -21.402 1.00 70.19 174 LYS A O 1
#

Radius of gyration: 19.71 Å; chains: 1; bounding box: 45×34×52 Å

pLDDT: mean 93.35, std 5.06, range [56.0, 98.06]

Secondary structure (DSSP, 8-state):
---TTTT----HHHHHHHHHTTSEEE-SSPPPHHHHHHHH-GGGSB--B-HHHHHTTTS-GGGGTTTEEEETTEEEEEEES-SSHHHHHHHHHHTT--HHHHHHHTTHHHHTBPPHHHHHHHHHTT-HHHHHHHHHHHTSGGGGEEE-HHHHHHHHHHHHHHH-----GGGT--